Protein AF-A0A7X9M1I7-F1 (afdb_monomer)

Solvent-accessible surface area (backbone atoms only — not comparable to full-atom values): 6045 Å² total; per-residue (Å²): 136,67,66,63,60,54,53,49,52,55,50,54,53,49,54,50,39,54,49,28,56,74,74,65,40,60,70,58,35,52,53,49,51,50,52,54,53,52,49,55,50,53,51,52,51,50,52,49,52,52,52,49,51,53,49,52,50,52,54,51,50,52,52,46,51,52,48,51,56,50,41,74,76,46,86,45,73,69,55,54,51,51,47,53,53,50,50,54,53,50,53,52,50,51,51,55,49,46,44,72,75,40,73,86,67,78,82,123

Secondary structure (DSSP, 8-state):
--HHHHHHHHHHHHHHHHHHHHTT-HHHHHHHHHHHHHHHHHHHHHHHHHHHHHHHHHHHHHHHHHHHHHHHHS--HHHHHHHHHHHHHHHHHHHHHHHHH-TTS---

Nearest PDB structures (foldseek):
  6zsj-assembly1_C  TM=6.208E-01  e=9.910E+00  Homo sapiens

Mean predicted aligned error: 11.33 Å

Radius of gyration: 22.94 Å; Cα contacts (8 Å, |Δi|>4): 41; chains: 1; bounding box: 44×28×68 Å

pLDDT: mean 79.54, std 13.92, range [38.22, 94.62]

Sequence (108 aa):
MSQDNTILEVNDYLDLFLYAKSIRDQAWQEEILTKLKNYDQKKIDQKKAVHHLWTEFRQLNNLLLELYDELKQNSNSYIEEKIMELKTRRIEISRQLQSKMNPSISSF

Structure (mmCIF, N/CA/C/O backbone):
data_AF-A0A7X9M1I7-F1
#
_entry.id   AF-A0A7X9M1I7-F1
#
loop_
_atom_site.group_PDB
_atom_site.id
_atom_site.type_symbol
_atom_site.label_atom_id
_atom_site.label_alt_id
_atom_site.label_comp_id
_atom_site.label_asym_id
_atom_site.label_entity_id
_atom_site.label_seq_id
_atom_site.pdbx_PDB_ins_code
_atom_site.Cartn_x
_atom_site.Cartn_y
_atom_site.Cartn_z
_atom_site.occupancy
_atom_site.B_iso_or_equiv
_atom_site.auth_seq_id
_atom_site.auth_comp_id
_atom_site.auth_asym_id
_atom_site.auth_atom_id
_atom_site.pdbx_PDB_model_num
ATOM 1 N N . MET A 1 1 ? -8.625 12.367 -15.986 1.00 40.38 1 MET A N 1
ATOM 2 C CA . MET A 1 1 ? -8.111 12.475 -17.370 1.00 40.38 1 MET A CA 1
ATOM 3 C C . MET A 1 1 ? -6.662 11.981 -17.480 1.00 40.38 1 MET A C 1
ATOM 5 O O . MET A 1 1 ? -5.852 12.601 -18.148 1.00 40.38 1 MET A O 1
ATOM 9 N N . SER A 1 2 ? -6.310 10.856 -16.843 1.00 44.03 2 SER A N 1
ATOM 10 C CA . SER A 1 2 ? -4.907 10.390 -16.786 1.00 44.03 2 SER A CA 1
ATOM 11 C C . SER A 1 2 ? -4.627 9.151 -17.638 1.00 44.03 2 SER A C 1
ATOM 13 O O . S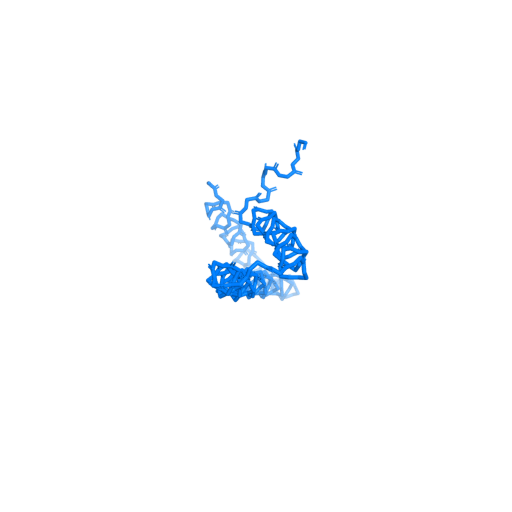ER A 1 2 ? -3.472 8.781 -17.786 1.00 44.03 2 SER A O 1
ATOM 15 N N . GLN A 1 3 ? -5.658 8.502 -18.195 1.00 41.94 3 GLN A N 1
ATOM 16 C CA . GLN A 1 3 ? -5.463 7.348 -19.079 1.00 41.94 3 GLN A CA 1
ATOM 17 C C . GLN A 1 3 ? -5.026 7.756 -20.493 1.00 41.94 3 GLN A C 1
ATOM 19 O O . GLN A 1 3 ? -4.207 7.053 -21.075 1.00 41.94 3 GLN A O 1
ATOM 24 N N . ASP A 1 4 ? -5.476 8.912 -20.997 1.00 46.44 4 ASP A N 1
ATOM 25 C CA . ASP A 1 4 ? -5.099 9.397 -22.335 1.00 46.44 4 ASP A CA 1
ATOM 26 C C . ASP A 1 4 ? -3.607 9.708 -22.448 1.00 46.44 4 ASP A C 1
ATOM 28 O O . ASP A 1 4 ? -2.964 9.302 -23.410 1.00 46.44 4 ASP A O 1
ATOM 32 N N . ASN A 1 5 ? -3.022 10.346 -21.429 1.00 53.78 5 ASN A N 1
ATOM 33 C CA . ASN A 1 5 ? -1.606 10.720 -21.454 1.00 53.78 5 ASN A CA 1
ATOM 34 C C . ASN A 1 5 ? -0.681 9.489 -21.473 1.00 53.78 5 ASN A C 1
ATOM 36 O O . ASN A 1 5 ? 0.370 9.480 -22.092 1.00 53.78 5 ASN A O 1
ATOM 40 N N . THR A 1 6 ? -1.111 8.402 -20.838 1.00 56.56 6 THR A N 1
ATOM 41 C CA . THR A 1 6 ? -0.375 7.136 -20.799 1.00 56.56 6 THR A CA 1
ATOM 42 C C . THR A 1 6 ? -0.452 6.356 -22.113 1.00 56.56 6 THR A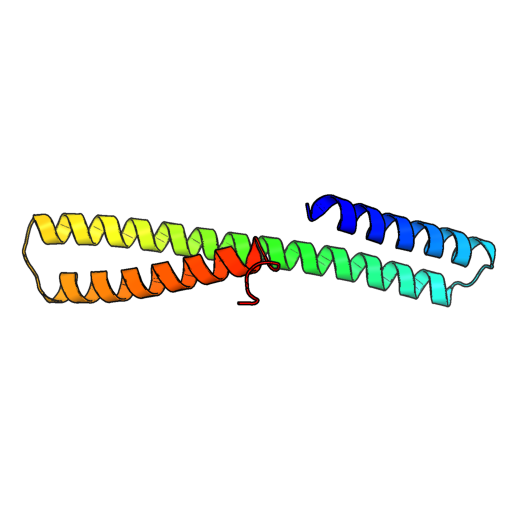 C 1
ATOM 44 O O . THR A 1 6 ? 0.494 5.656 -22.469 1.00 56.56 6 THR A O 1
ATOM 47 N N . ILE A 1 7 ? -1.582 6.437 -22.817 1.00 60.44 7 ILE A N 1
ATOM 48 C CA . ILE A 1 7 ? -1.724 5.841 -24.151 1.00 60.44 7 ILE A CA 1
ATOM 49 C C . ILE A 1 7 ? -0.869 6.630 -25.149 1.00 60.44 7 ILE A C 1
ATOM 51 O O . ILE A 1 7 ? -0.184 6.017 -25.962 1.00 60.44 7 ILE A O 1
ATOM 55 N N . LEU A 1 8 ? -0.845 7.962 -25.021 1.00 61.75 8 LEU A N 1
ATOM 56 C CA . LEU A 1 8 ? 0.042 8.845 -25.782 1.00 61.75 8 LEU A CA 1
ATOM 57 C C . LEU A 1 8 ? 1.519 8.487 -25.554 1.00 61.75 8 LEU A C 1
ATOM 59 O O . LEU A 1 8 ? 2.204 8.180 -26.517 1.00 61.75 8 LEU A O 1
ATOM 63 N N . GLU A 1 9 ? 1.973 8.366 -24.302 1.00 64.31 9 GLU A N 1
ATOM 64 C CA . GLU A 1 9 ? 3.367 7.999 -23.999 1.00 64.31 9 GLU A CA 1
ATOM 65 C C . GLU A 1 9 ? 3.779 6.637 -24.589 1.00 64.31 9 GLU A C 1
ATOM 67 O O . GLU A 1 9 ? 4.865 6.507 -25.149 1.00 64.31 9 GLU A O 1
ATOM 72 N N . VAL A 1 10 ? 2.938 5.599 -24.479 1.00 69.19 10 VAL A N 1
ATOM 73 C CA . VAL A 1 10 ? 3.254 4.269 -25.041 1.00 69.19 10 VAL A CA 1
ATOM 74 C C . VAL A 1 10 ? 3.294 4.306 -26.571 1.00 69.19 10 VAL A C 1
ATOM 76 O O . VAL A 1 10 ? 4.154 3.652 -27.163 1.00 69.19 10 VAL A O 1
ATOM 79 N N . ASN A 1 11 ? 2.409 5.085 -27.201 1.00 75.12 11 ASN A N 1
ATOM 80 C CA . ASN A 1 11 ? 2.421 5.297 -28.647 1.00 75.12 11 ASN A CA 1
ATOM 81 C C . ASN A 1 11 ? 3.681 6.059 -29.091 1.00 75.12 11 ASN A C 1
ATOM 83 O O . ASN A 1 11 ? 4.337 5.625 -30.032 1.00 75.12 11 ASN A O 1
ATOM 87 N N . ASP A 1 12 ? 4.097 7.095 -28.358 1.00 78.25 12 ASP A N 1
ATOM 88 C CA . ASP A 1 12 ? 5.320 7.854 -28.648 1.00 78.25 12 ASP A CA 1
ATOM 89 C C . ASP A 1 12 ? 6.573 6.961 -28.567 1.00 78.25 12 ASP A C 1
ATOM 91 O O . ASP A 1 12 ? 7.457 7.012 -29.425 1.00 78.25 12 ASP A O 1
ATOM 95 N N . TYR A 1 13 ? 6.650 6.074 -27.566 1.00 81.81 13 TYR A N 1
ATOM 96 C CA . TYR A 1 13 ? 7.737 5.091 -27.473 1.00 81.81 13 TYR A CA 1
ATOM 97 C C . TYR A 1 13 ? 7.684 4.034 -28.586 1.00 81.81 13 TYR A C 1
ATOM 99 O O . TYR A 1 13 ? 8.736 3.532 -28.994 1.00 81.81 13 TYR A O 1
ATOM 107 N N . LEU A 1 14 ? 6.495 3.696 -29.094 1.00 84.38 14 LEU A N 1
ATOM 108 C CA . LEU A 1 14 ? 6.339 2.783 -30.225 1.00 84.38 14 LEU A CA 1
ATOM 109 C C . LEU A 1 14 ? 6.819 3.430 -31.531 1.00 84.38 14 LEU A C 1
ATOM 111 O O . LEU A 1 14 ? 7.543 2.785 -32.291 1.00 84.38 14 LEU A O 1
ATOM 115 N N . ASP A 1 15 ? 6.505 4.706 -31.753 1.00 89.19 15 ASP A N 1
ATOM 116 C CA . ASP A 1 15 ? 6.984 5.474 -32.905 1.00 89.19 15 ASP A CA 1
ATOM 117 C C . ASP A 1 15 ? 8.514 5.598 -32.895 1.00 89.19 15 ASP A C 1
ATOM 119 O O . ASP A 1 15 ? 9.175 5.337 -33.906 1.00 89.19 15 ASP A O 1
ATOM 123 N N . LEU A 1 16 ? 9.106 5.889 -31.730 1.00 86.88 16 LEU A N 1
ATOM 124 C CA . LEU A 1 16 ? 10.562 5.912 -31.556 1.00 86.88 16 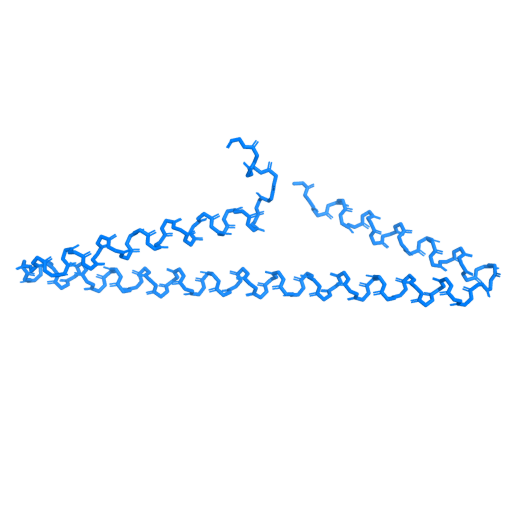LEU A CA 1
ATOM 125 C C . LEU A 1 16 ? 11.200 4.543 -31.812 1.00 86.88 16 LEU A C 1
ATOM 127 O O . LEU A 1 16 ? 12.261 4.468 -32.430 1.00 86.88 16 LEU A O 1
ATOM 131 N N . PHE A 1 17 ? 10.558 3.453 -31.387 1.00 87.50 17 PHE A N 1
ATOM 132 C CA . PHE A 1 17 ? 11.046 2.099 -31.649 1.00 87.50 17 PHE A CA 1
ATOM 133 C C . PHE A 1 17 ? 11.027 1.767 -33.145 1.00 87.50 17 PHE A C 1
ATOM 135 O O . PHE A 1 17 ? 11.996 1.222 -33.680 1.00 87.50 17 PHE A O 1
ATOM 142 N N . LEU A 1 18 ? 9.941 2.115 -33.842 1.00 89.69 18 LEU A N 1
ATOM 143 C CA . LEU A 1 18 ? 9.823 1.927 -35.288 1.00 89.69 18 LEU A CA 1
ATOM 144 C C . LEU A 1 18 ? 10.864 2.756 -36.049 1.00 89.69 18 LEU A C 1
ATOM 146 O O . LEU A 1 18 ? 11.466 2.259 -37.005 1.00 89.69 18 LEU A O 1
ATOM 150 N N . TYR A 1 19 ? 11.138 3.976 -35.590 1.00 89.94 19 TYR A N 1
ATOM 151 C CA . TYR A 1 19 ? 12.185 4.818 -36.154 1.00 89.94 19 TYR A CA 1
ATOM 152 C C . TYR A 1 19 ? 13.591 4.246 -35.898 1.00 89.94 19 TYR A C 1
ATOM 154 O O . TYR A 1 19 ? 14.354 4.073 -36.850 1.00 89.94 19 TYR A O 1
ATOM 162 N N . ALA A 1 20 ? 13.910 3.832 -34.669 1.00 89.69 20 ALA A N 1
ATOM 163 C CA . ALA A 1 20 ? 15.171 3.163 -34.325 1.00 89.69 20 ALA A CA 1
ATOM 164 C C . ALA A 1 20 ? 15.407 1.901 -35.176 1.00 89.69 20 ALA A C 1
ATOM 166 O O . ALA A 1 20 ? 16.506 1.656 -35.682 1.00 89.69 20 ALA A O 1
ATOM 167 N N . LYS A 1 21 ? 14.338 1.131 -35.415 1.00 89.50 21 LYS A N 1
ATOM 168 C CA . LYS A 1 21 ? 14.348 -0.031 -36.308 1.00 89.50 21 LYS A CA 1
ATOM 169 C C . LYS A 1 21 ? 14.638 0.351 -37.759 1.00 89.50 21 LYS A C 1
ATOM 171 O O . LYS A 1 21 ? 15.385 -0.360 -38.430 1.00 89.50 21 LYS A O 1
ATOM 176 N N . SER A 1 22 ? 14.087 1.466 -38.240 1.00 92.50 22 SER A N 1
ATOM 177 C CA . SER A 1 22 ? 14.304 1.947 -39.611 1.00 92.50 22 SER A CA 1
ATOM 178 C C . SER A 1 22 ? 15.762 2.338 -39.882 1.00 92.50 22 SER A C 1
ATOM 180 O O . SER A 1 22 ? 16.277 2.059 -40.964 1.00 92.50 22 SER A O 1
ATOM 182 N N . ILE A 1 23 ? 16.455 2.879 -38.873 1.00 94.62 23 ILE A N 1
ATOM 183 C CA . ILE A 1 23 ? 17.883 3.228 -38.944 1.00 94.62 23 ILE A CA 1
ATOM 184 C C . ILE A 1 23 ? 18.811 2.083 -38.501 1.00 94.62 23 ILE A C 1
ATOM 186 O O . ILE A 1 23 ? 20.027 2.248 -38.489 1.00 94.62 23 ILE A O 1
ATOM 190 N N . ARG A 1 24 ? 18.249 0.908 -38.173 1.00 92.12 24 ARG A N 1
ATOM 191 C CA . ARG A 1 24 ? 18.955 -0.292 -37.679 1.00 92.12 24 ARG A CA 1
ATOM 192 C C . ARG A 1 24 ? 19.778 -0.069 -36.404 1.00 92.12 24 ARG A C 1
ATOM 194 O O . ARG A 1 24 ? 20.725 -0.810 -36.152 1.00 92.12 24 ARG A O 1
ATOM 201 N N . ASP A 1 25 ? 19.393 0.898 -35.580 1.00 93.38 25 ASP A N 1
ATOM 202 C CA . ASP A 1 25 ? 20.038 1.135 -34.292 1.00 93.38 25 ASP A CA 1
ATOM 203 C C . ASP A 1 25 ? 19.513 0.122 -33.268 1.00 93.38 25 ASP A C 1
ATOM 205 O O . ASP A 1 25 ? 18.412 0.257 -32.730 1.00 93.38 25 ASP A O 1
ATOM 209 N N . GLN A 1 26 ? 20.262 -0.965 -33.078 1.00 91.56 26 GLN A N 1
ATOM 210 C CA . 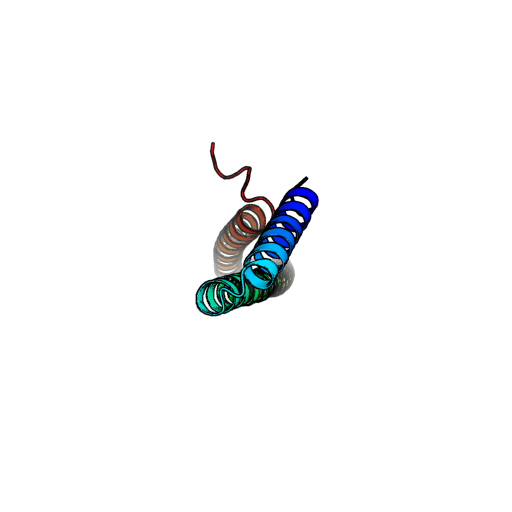GLN A 1 26 ? 19.881 -2.045 -32.166 1.00 91.56 26 GLN A CA 1
ATOM 211 C C . GLN A 1 26 ? 20.034 -1.648 -30.696 1.00 91.56 26 GLN A C 1
ATOM 213 O O . GLN A 1 26 ? 19.191 -2.028 -29.887 1.00 91.56 26 GLN A O 1
ATOM 218 N N . ALA A 1 27 ? 21.049 -0.848 -30.355 1.00 90.81 27 ALA A N 1
ATOM 219 C CA . ALA A 1 27 ? 21.265 -0.405 -28.981 1.00 90.81 27 ALA A CA 1
ATOM 220 C C . ALA A 1 27 ? 20.096 0.471 -28.516 1.00 90.81 27 ALA A C 1
ATOM 222 O O . ALA A 1 27 ? 19.528 0.263 -27.444 1.00 90.81 27 ALA A O 1
ATOM 223 N N . TRP A 1 28 ? 19.653 1.385 -29.380 1.00 90.12 28 TRP A N 1
ATOM 224 C CA . TRP A 1 28 ? 18.519 2.240 -29.071 1.00 90.12 28 TRP A CA 1
ATOM 225 C C . TRP A 1 28 ? 17.189 1.472 -29.000 1.00 90.12 28 TRP A C 1
ATOM 227 O O . TRP A 1 28 ? 16.364 1.741 -28.125 1.00 90.12 28 TRP A O 1
ATOM 237 N N . GLN A 1 29 ? 16.994 0.457 -29.851 1.00 87.56 29 GLN A N 1
ATOM 238 C CA . GLN A 1 29 ? 15.845 -0.455 -29.749 1.00 87.56 29 GLN A CA 1
ATOM 239 C C . GLN A 1 29 ? 15.796 -1.169 -28.387 1.00 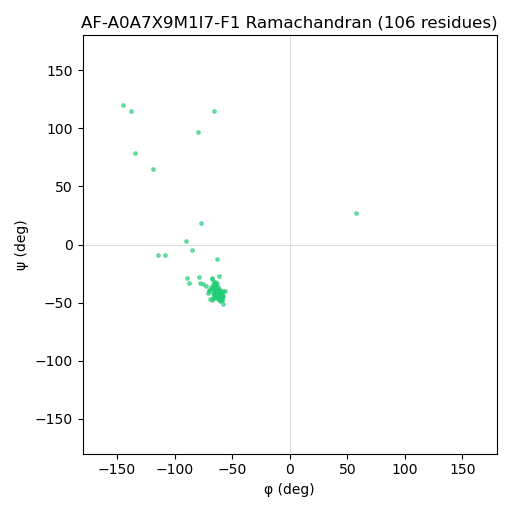87.56 29 GLN A C 1
ATOM 241 O O . GLN A 1 29 ? 14.734 -1.225 -27.762 1.00 87.56 29 GLN A O 1
ATOM 246 N N . GLU A 1 30 ? 16.928 -1.689 -27.904 1.00 89.19 30 GLU A N 1
ATOM 247 C CA . GLU A 1 30 ? 17.022 -2.368 -26.604 1.00 89.19 30 GLU A CA 1
ATOM 248 C C . GLU A 1 30 ? 16.761 -1.419 -25.425 1.00 89.19 30 GLU A C 1
ATOM 250 O O . GLU A 1 30 ? 16.065 -1.784 -24.467 1.00 89.19 30 GLU A O 1
ATOM 255 N N . GLU A 1 31 ? 17.239 -0.175 -25.504 1.00 88.06 31 GLU A N 1
ATOM 256 C CA . GLU A 1 31 ? 16.942 0.855 -24.506 1.00 88.06 31 GLU A CA 1
ATOM 257 C C . GLU A 1 31 ? 15.444 1.178 -24.430 1.00 88.06 31 GLU A C 1
ATOM 259 O O . GLU A 1 31 ? 14.884 1.275 -23.331 1.00 88.06 31 GLU A O 1
ATOM 264 N N . ILE A 1 32 ? 14.775 1.326 -25.580 1.00 85.81 32 ILE A N 1
ATOM 265 C CA . ILE A 1 32 ? 13.334 1.611 -25.645 1.00 85.81 32 ILE A CA 1
ATOM 266 C C . ILE A 1 32 ? 12.530 0.439 -25.067 1.00 85.81 32 ILE A C 1
ATOM 268 O O . ILE A 1 32 ? 11.652 0.652 -24.228 1.00 85.81 32 ILE A O 1
ATOM 272 N N . LEU A 1 33 ? 12.870 -0.802 -25.432 1.00 86.50 33 LEU A N 1
ATOM 273 C CA . LEU A 1 33 ? 12.223 -2.000 -24.884 1.00 86.50 33 LEU A CA 1
ATOM 274 C C . LEU A 1 33 ? 12.397 -2.106 -23.365 1.00 86.50 33 LEU A C 1
ATOM 276 O O . LEU A 1 33 ? 11.450 -2.436 -22.647 1.00 86.50 33 LEU A O 1
ATOM 280 N N . THR A 1 3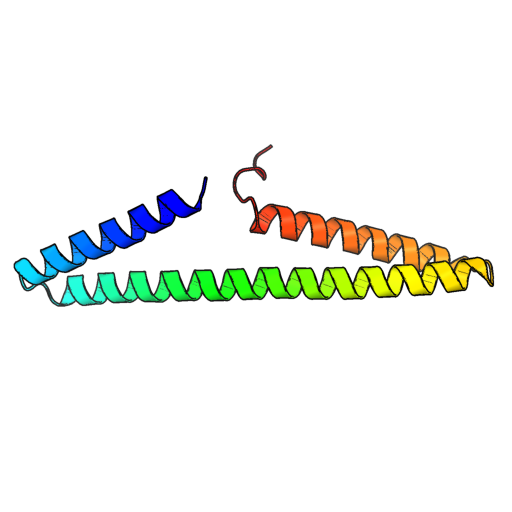4 ? 13.586 -1.781 -22.856 1.00 85.69 34 THR A N 1
ATOM 281 C CA . THR A 1 34 ? 13.863 -1.777 -21.414 1.00 85.69 34 THR A CA 1
ATOM 282 C C . THR A 1 34 ? 13.009 -0.738 -20.686 1.00 85.69 34 THR A C 1
ATOM 284 O O . THR A 1 34 ? 12.427 -1.032 -19.638 1.00 85.69 34 THR A O 1
ATOM 287 N N . LYS A 1 35 ? 12.875 0.468 -21.250 1.00 82.31 35 LYS A N 1
ATOM 288 C CA . LYS A 1 35 ? 12.018 1.529 -20.697 1.00 82.31 35 LYS A CA 1
ATOM 289 C C . LYS A 1 35 ? 10.542 1.124 -20.684 1.00 82.31 35 LYS A C 1
ATOM 291 O O . LYS A 1 35 ? 9.902 1.273 -19.643 1.00 82.31 35 LYS A O 1
ATOM 296 N N . LEU A 1 36 ? 10.034 0.542 -21.774 1.00 80.81 36 LEU A N 1
ATOM 297 C CA . LEU A 1 36 ? 8.656 0.041 -21.872 1.00 80.81 36 LEU A CA 1
ATOM 298 C C . LEU A 1 36 ? 8.371 -1.060 -20.841 1.00 80.81 36 LEU A C 1
ATOM 300 O O . LEU A 1 36 ? 7.392 -0.986 -20.098 1.00 80.81 36 LEU A O 1
ATOM 304 N N . LYS A 1 37 ? 9.272 -2.038 -20.706 1.00 80.12 37 LYS A N 1
ATOM 305 C CA . LYS A 1 37 ? 9.132 -3.122 -19.722 1.00 80.12 37 LYS A CA 1
ATOM 306 C C . LYS A 1 37 ? 9.130 -2.603 -18.280 1.00 80.12 37 LYS A C 1
ATOM 308 O O . LYS A 1 37 ? 8.318 -3.030 -17.459 1.00 80.12 37 LYS A O 1
ATOM 313 N N . ASN A 1 38 ? 10.015 -1.657 -17.968 1.00 78.88 38 ASN A N 1
ATOM 314 C CA . ASN A 1 38 ? 10.077 -1.032 -16.645 1.00 78.88 38 ASN A CA 1
ATOM 315 C C . ASN A 1 38 ? 8.821 -0.205 -16.333 1.00 78.88 38 ASN A C 1
ATOM 317 O O . ASN A 1 38 ? 8.412 -0.118 -15.174 1.00 78.88 38 ASN A O 1
ATOM 321 N N . TYR A 1 39 ? 8.203 0.398 -17.348 1.00 74.94 39 TYR A N 1
ATOM 322 C CA . TYR A 1 39 ? 6.954 1.137 -17.204 1.00 74.94 39 TYR A CA 1
ATOM 323 C C . TYR A 1 39 ? 5.781 0.220 -16.832 1.00 74.94 39 TYR A C 1
ATOM 325 O O . TYR A 1 39 ? 5.053 0.505 -15.875 1.00 74.94 39 TYR A O 1
ATOM 333 N N . ASP A 1 40 ? 5.649 -0.921 -17.510 1.00 74.81 40 ASP A N 1
ATOM 334 C CA . ASP A 1 40 ? 4.636 -1.927 -17.177 1.00 74.81 40 ASP A CA 1
ATOM 335 C C . ASP A 1 40 ? 4.834 -2.501 -15.773 1.00 74.81 40 ASP A C 1
ATOM 337 O O . ASP A 1 40 ? 3.873 -2.621 -15.007 1.00 74.81 40 ASP A O 1
ATOM 341 N N . GLN A 1 41 ? 6.083 -2.772 -15.383 1.00 74.19 41 GLN A N 1
ATOM 342 C CA . GLN A 1 41 ? 6.392 -3.257 -14.040 1.00 74.19 41 GLN A CA 1
ATOM 343 C C . GLN A 1 41 ? 5.988 -2.240 -12.962 1.00 74.19 41 GLN A C 1
ATOM 345 O O . GLN A 1 41 ? 5.286 -2.593 -12.013 1.00 74.19 41 GLN A O 1
ATOM 350 N N . LYS A 1 42 ? 6.324 -0.955 -13.146 1.00 74.94 42 LYS A N 1
ATOM 351 C CA . LYS A 1 42 ? 5.908 0.119 -12.228 1.00 74.94 42 LYS A CA 1
ATOM 352 C C . LYS A 1 42 ? 4.386 0.206 -12.091 1.00 74.94 42 LYS A C 1
ATOM 354 O O . LYS A 1 42 ? 3.890 0.391 -10.981 1.00 74.94 42 LYS A O 1
ATOM 359 N N . LYS A 1 43 ? 3.629 0.038 -13.180 1.00 74.00 43 LYS A N 1
ATOM 360 C CA . LYS A 1 43 ? 2.156 -0.000 -13.132 1.00 74.00 43 LYS A CA 1
ATOM 361 C C . LYS A 1 43 ? 1.629 -1.201 -12.354 1.00 74.00 43 LYS A C 1
ATOM 363 O O . LYS A 1 43 ? 0.682 -1.056 -11.580 1.00 74.00 43 LYS A O 1
ATOM 368 N N . ILE A 1 44 ? 2.209 -2.381 -12.563 1.00 75.38 44 ILE A N 1
ATOM 369 C CA . ILE A 1 44 ? 1.836 -3.596 -11.830 1.00 75.38 44 ILE A CA 1
ATOM 370 C C . ILE A 1 44 ? 2.080 -3.395 -10.332 1.00 75.38 44 ILE A C 1
ATOM 372 O O . ILE A 1 44 ? 1.195 -3.682 -9.523 1.00 75.38 44 ILE A O 1
ATOM 376 N N . ASP A 1 45 ? 3.230 -2.841 -9.961 1.00 77.31 45 ASP A N 1
ATOM 377 C CA . ASP A 1 45 ? 3.594 -2.614 -8.563 1.00 77.31 45 ASP A CA 1
ATOM 378 C C . ASP A 1 45 ? 2.712 -1.540 -7.909 1.00 77.31 45 ASP A C 1
ATOM 380 O O . ASP A 1 45 ? 2.257 -1.715 -6.777 1.00 77.31 45 ASP A O 1
ATOM 384 N N . GLN A 1 46 ? 2.359 -0.477 -8.639 1.00 76.38 46 GLN A N 1
ATOM 385 C CA . GLN A 1 46 ? 1.379 0.513 -8.180 1.00 76.38 46 GLN A CA 1
ATOM 386 C C . GLN A 1 46 ? -0.005 -0.105 -7.951 1.00 76.38 46 GLN A C 1
ATOM 388 O O . GLN A 1 46 ? -0.612 0.130 -6.904 1.00 76.38 46 GLN A O 1
ATOM 393 N N . LYS A 1 47 ? -0.500 -0.932 -8.883 1.00 76.12 47 LYS A N 1
ATOM 394 C CA . LYS A 1 47 ? -1.781 -1.640 -8.720 1.00 76.12 47 LYS A CA 1
ATOM 395 C C . LYS A 1 47 ? -1.765 -2.557 -7.497 1.00 76.12 47 LYS A C 1
ATOM 397 O O . LYS A 1 47 ? -2.726 -2.553 -6.730 1.00 76.12 47 LYS A O 1
ATOM 402 N N . LYS A 1 48 ? -0.674 -3.299 -7.281 1.00 79.38 48 LYS A N 1
ATOM 403 C CA . LYS A 1 48 ? -0.492 -4.145 -6.090 1.00 79.38 48 LYS A CA 1
ATOM 404 C C . LYS A 1 48 ? -0.493 -3.320 -4.803 1.00 79.38 48 LYS A C 1
ATOM 406 O O . LYS A 1 48 ? -1.184 -3.686 -3.858 1.00 79.38 48 LYS A O 1
ATOM 411 N N . ALA A 1 49 ? 0.212 -2.189 -4.778 1.00 79.38 49 ALA A N 1
ATOM 412 C CA . ALA A 1 49 ? 0.252 -1.303 -3.616 1.00 79.38 49 ALA A CA 1
ATOM 413 C C . ALA A 1 49 ? -1.131 -0.719 -3.277 1.00 79.38 49 ALA A C 1
ATOM 415 O O . ALA A 1 49 ? -1.528 -0.701 -2.114 1.00 79.38 49 ALA A O 1
ATOM 416 N N . VAL A 1 50 ? -1.897 -0.287 -4.284 1.00 80.12 50 VAL A N 1
ATOM 417 C CA . VAL A 1 50 ? -3.277 0.193 -4.090 1.00 80.12 50 VAL A CA 1
ATOM 418 C C . VAL A 1 50 ? -4.186 -0.935 -3.598 1.00 80.12 50 VAL A C 1
ATOM 420 O O . VAL A 1 50 ? -4.968 -0.735 -2.672 1.00 80.12 50 VAL A O 1
ATOM 423 N N . HIS A 1 51 ? -4.062 -2.135 -4.167 1.00 82.56 51 HIS A N 1
ATOM 424 C CA . HIS A 1 51 ? -4.826 -3.302 -3.724 1.00 82.56 51 HIS A CA 1
ATOM 425 C C . HIS A 1 51 ? -4.532 -3.682 -2.264 1.00 82.56 51 HIS A C 1
ATOM 427 O O . HIS A 1 51 ? -5.452 -4.009 -1.510 1.00 82.56 51 HIS A O 1
ATOM 433 N N . HIS A 1 52 ? -3.266 -3.604 -1.852 1.00 86.06 52 HIS A N 1
ATOM 434 C CA . HIS A 1 52 ? -2.856 -3.841 -0.472 1.00 86.06 52 HIS A CA 1
ATOM 435 C C . HIS A 1 52 ? -3.518 -2.845 0.487 1.00 86.06 52 HIS A C 1
ATOM 437 O O . HIS A 1 52 ? -4.151 -3.257 1.455 1.00 86.06 52 HIS A O 1
ATOM 443 N N . LEU A 1 53 ? -3.470 -1.547 0.167 1.00 83.25 53 LEU A N 1
ATOM 444 C CA . LEU A 1 53 ? -4.115 -0.504 0.972 1.00 83.25 53 LEU A CA 1
ATOM 445 C C . LEU A 1 53 ? -5.629 -0.702 1.091 1.00 83.25 53 LEU A C 1
ATOM 447 O O . LEU A 1 53 ? -6.186 -0.540 2.172 1.00 83.25 53 LEU A O 1
ATOM 451 N N . TRP A 1 54 ? -6.304 -1.105 0.012 1.00 85.88 54 TRP A N 1
ATOM 452 C CA . TRP A 1 54 ? -7.730 -1.445 0.066 1.00 85.88 54 TRP A CA 1
ATOM 453 C C . TRP A 1 54 ? -8.024 -2.656 0.952 1.00 85.88 54 TRP A C 1
ATOM 455 O O . TRP A 1 54 ? -9.073 -2.720 1.594 1.00 85.88 54 TRP A O 1
ATOM 465 N N . THR A 1 55 ? -7.120 -3.631 0.985 1.00 88.94 55 THR A N 1
ATOM 466 C CA . THR A 1 55 ? -7.255 -4.801 1.854 1.00 88.94 55 THR A CA 1
ATOM 467 C C . THR A 1 55 ? -7.076 -4.421 3.320 1.00 88.94 55 THR A C 1
ATOM 469 O O . THR A 1 55 ? -7.957 -4.748 4.114 1.00 88.94 55 THR A O 1
ATOM 472 N N . GLU A 1 56 ? -6.042 -3.644 3.660 1.00 86.31 56 GLU A N 1
ATOM 473 C CA . GLU A 1 56 ? -5.874 -3.104 5.018 1.00 86.31 56 GLU A CA 1
ATOM 474 C C . GLU A 1 56 ? -7.081 -2.257 5.441 1.00 86.31 56 GLU A C 1
ATOM 476 O O . GLU A 1 56 ? -7.604 -2.417 6.540 1.00 86.31 56 GLU A O 1
ATOM 481 N N . PHE A 1 57 ? -7.579 -1.392 4.551 1.00 81.62 57 PHE A N 1
ATOM 482 C CA . PHE A 1 57 ? -8.738 -0.543 4.827 1.00 81.62 57 PHE A CA 1
ATOM 483 C C . PHE A 1 57 ? -9.995 -1.357 5.163 1.00 81.62 57 PHE A C 1
ATOM 485 O O . PHE A 1 57 ? -10.728 -1.019 6.094 1.00 81.62 57 PHE A O 1
ATOM 492 N N . ARG A 1 58 ? -10.251 -2.442 4.420 1.00 87.56 58 ARG A N 1
ATOM 493 C CA . ARG A 1 58 ? -11.387 -3.341 4.682 1.00 87.56 58 ARG A CA 1
ATOM 494 C C . ARG A 1 58 ? -11.237 -4.070 6.012 1.00 87.56 58 ARG A C 1
ATOM 496 O O . ARG A 1 58 ? -12.188 -4.092 6.784 1.00 87.56 58 ARG A O 1
ATOM 503 N N . GLN A 1 59 ? -10.057 -4.622 6.289 1.00 88.62 59 GLN A N 1
ATOM 504 C CA . GLN A 1 59 ? -9.781 -5.308 7.555 1.00 88.62 59 GLN A CA 1
ATOM 505 C C . GLN A 1 59 ? -9.968 -4.373 8.750 1.00 88.62 59 GLN A C 1
ATOM 507 O O . GLN A 1 59 ? -10.634 -4.728 9.717 1.00 88.62 59 GLN A O 1
ATOM 512 N N . LEU A 1 60 ? -9.444 -3.151 8.647 1.00 88.88 60 LEU A N 1
ATOM 513 C CA . LEU A 1 60 ? -9.574 -2.140 9.685 1.00 88.88 60 LEU A CA 1
ATOM 514 C C . LEU A 1 60 ? -11.042 -1.761 9.921 1.00 88.88 60 LEU A C 1
ATOM 516 O O . LEU A 1 60 ? -11.468 -1.670 11.068 1.00 88.88 60 LEU A O 1
ATOM 520 N N . ASN A 1 61 ? -11.835 -1.569 8.863 1.00 86.38 61 ASN A N 1
ATOM 521 C CA . ASN A 1 61 ? -13.262 -1.273 9.018 1.00 86.38 61 ASN A CA 1
ATOM 522 C C . ASN A 1 61 ? -14.042 -2.416 9.669 1.00 86.38 61 ASN A C 1
ATOM 524 O O . ASN A 1 61 ? -14.910 -2.140 10.492 1.00 86.38 61 ASN A O 1
ATOM 528 N N . ASN A 1 62 ? -13.732 -3.668 9.334 1.00 89.75 62 ASN A N 1
ATOM 529 C CA . ASN A 1 62 ? -14.361 -4.816 9.986 1.00 89.75 62 ASN A CA 1
ATOM 530 C C . ASN A 1 62 ? -14.022 -4.845 11.481 1.00 89.75 62 ASN A C 1
ATOM 532 O O . ASN A 1 62 ? -14.924 -4.943 12.304 1.00 89.75 62 ASN A O 1
ATOM 536 N N . LEU A 1 63 ? -12.750 -4.635 11.834 1.00 90.44 63 LEU A N 1
ATOM 537 C CA . LEU A 1 63 ? -12.315 -4.560 13.229 1.00 90.44 63 LEU A CA 1
ATOM 538 C C . LEU A 1 63 ? -12.990 -3.403 13.984 1.00 90.44 63 LEU A C 1
ATOM 540 O O . LEU A 1 63 ? -13.375 -3.551 15.138 1.00 90.44 63 LEU A O 1
ATOM 544 N N . LEU A 1 64 ? -13.154 -2.243 13.340 1.00 88.56 64 LEU A N 1
ATOM 545 C CA . LEU A 1 64 ? -13.896 -1.124 13.923 1.00 88.56 64 LEU A CA 1
ATOM 546 C C . LEU A 1 64 ? -15.354 -1.501 14.196 1.00 88.56 64 LEU A C 1
ATOM 548 O O . LEU A 1 64 ? -15.852 -1.167 15.264 1.00 88.56 64 LEU A O 1
ATOM 552 N N . LEU A 1 65 ? -16.030 -2.167 13.254 1.00 90.25 65 LEU A N 1
ATOM 553 C CA . LEU A 1 65 ? -17.414 -2.619 13.438 1.00 90.25 65 LEU A CA 1
ATOM 554 C C . LEU A 1 65 ? -17.531 -3.583 14.622 1.00 90.25 65 LEU A C 1
ATOM 556 O O . LEU A 1 65 ? -18.373 -3.365 15.486 1.00 90.25 65 LEU A O 1
ATOM 560 N N . GLU A 1 66 ? -16.639 -4.570 14.709 1.00 90.50 66 GLU A N 1
ATOM 561 C CA . GLU A 1 66 ? -16.597 -5.528 15.821 1.00 90.50 66 G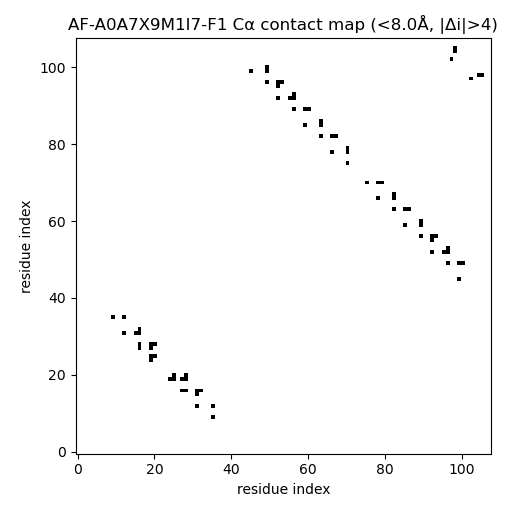LU A CA 1
ATOM 562 C C . GLU A 1 66 ? -16.407 -4.827 17.174 1.00 90.50 66 GLU A C 1
ATOM 564 O O . GLU A 1 66 ? -17.160 -5.078 18.114 1.00 90.50 66 GLU A O 1
ATOM 569 N N . LEU A 1 67 ? -15.458 -3.889 17.267 1.00 87.94 67 LEU A N 1
ATOM 570 C CA . LEU A 1 67 ? -15.213 -3.134 18.500 1.00 87.94 67 LEU A CA 1
ATOM 571 C C . LEU A 1 67 ? -16.384 -2.214 18.861 1.00 87.94 67 LEU A C 1
ATOM 573 O O . LEU A 1 67 ? -16.667 -2.009 20.039 1.00 87.94 67 LEU A O 1
ATOM 577 N N . TYR A 1 68 ? -17.080 -1.658 17.869 1.00 88.25 68 TYR A N 1
ATOM 578 C CA . TYR A 1 68 ? -18.291 -0.875 18.105 1.00 88.25 68 TYR A CA 1
ATOM 579 C C . TYR A 1 68 ? -19.435 -1.728 18.652 1.00 88.25 68 TYR A C 1
ATOM 581 O O . TYR A 1 68 ? -20.136 -1.290 19.568 1.00 88.25 68 TYR A O 1
ATOM 589 N N . ASP A 1 69 ? -19.610 -2.934 18.114 1.00 88.75 69 ASP A N 1
ATOM 590 C CA . ASP A 1 69 ? -20.605 -3.884 18.602 1.00 88.75 69 ASP A CA 1
ATOM 591 C C . ASP A 1 69 ? -20.281 -4.344 20.031 1.00 88.75 69 ASP A C 1
ATOM 593 O O . ASP A 1 69 ? -21.183 -4.418 20.869 1.00 88.75 69 ASP A O 1
ATOM 597 N N . GLU A 1 70 ? -19.003 -4.572 20.342 1.00 87.25 70 GLU A N 1
ATOM 598 C CA . GLU A 1 70 ? -18.535 -4.917 21.689 1.00 87.25 70 GLU A CA 1
ATOM 599 C C . GLU A 1 70 ? -18.773 -3.770 22.684 1.00 87.25 70 GLU A C 1
ATOM 601 O O . GLU A 1 70 ? -19.326 -3.979 23.766 1.00 87.25 70 GLU A O 1
ATOM 606 N N . LEU A 1 71 ? -18.461 -2.534 22.284 1.00 87.75 71 LEU A N 1
ATOM 607 C CA . LEU A 1 71 ? -18.660 -1.338 23.104 1.00 87.75 71 LEU A CA 1
ATOM 608 C C . LEU A 1 71 ? -20.136 -1.074 23.418 1.00 87.75 71 LEU A C 1
ATOM 610 O O . LEU A 1 71 ? -20.477 -0.580 24.494 1.00 87.75 71 LEU A O 1
ATOM 614 N N . LYS A 1 72 ? -21.032 -1.420 22.488 1.00 85.19 72 LYS A N 1
ATOM 615 C CA . LYS A 1 72 ? -22.480 -1.314 22.689 1.00 85.19 72 LYS A CA 1
ATOM 616 C C . LYS A 1 72 ? -22.992 -2.297 23.747 1.00 85.19 72 LYS A C 1
ATOM 618 O O . LYS A 1 72 ? -24.001 -2.013 24.389 1.00 85.19 72 LYS A O 1
ATOM 623 N N . GLN A 1 73 ? -22.329 -3.443 23.908 1.00 83.50 73 GLN A N 1
ATOM 624 C CA . GLN A 1 73 ? -22.693 -4.466 24.892 1.00 83.50 73 GLN A CA 1
ATOM 625 C C . GLN A 1 73 ? -22.045 -4.218 26.257 1.00 83.50 73 GLN A C 1
ATOM 627 O O . GLN A 1 73 ? -22.667 -4.506 27.276 1.00 83.50 73 GLN A O 1
ATOM 632 N N . ASN A 1 74 ? -20.833 -3.660 26.285 1.00 79.12 74 ASN A N 1
ATOM 633 C CA . ASN A 1 74 ? -20.137 -3.259 27.504 1.00 79.12 74 ASN A CA 1
ATOM 634 C C . ASN A 1 74 ? -19.324 -1.984 27.264 1.00 79.12 74 ASN A C 1
ATOM 636 O O . ASN A 1 74 ? -18.381 -1.977 26.474 1.00 79.12 74 ASN A O 1
ATOM 640 N N . SER A 1 75 ? -19.632 -0.918 28.006 1.00 75.31 75 SER A N 1
ATOM 641 C CA . SER A 1 75 ? -18.800 0.287 28.002 1.00 75.31 75 SER A CA 1
ATOM 642 C C . SER A 1 75 ? -17.429 -0.028 28.599 1.00 75.31 75 SER A C 1
ATOM 644 O O . SER A 1 75 ? -17.313 -0.368 29.777 1.00 75.31 75 SER A O 1
ATOM 646 N N . ASN A 1 76 ? -16.389 0.075 27.773 1.00 84.75 76 ASN A N 1
ATOM 647 C CA . ASN A 1 76 ? -15.012 -0.224 28.143 1.00 84.75 76 ASN A CA 1
ATOM 648 C C . ASN A 1 76 ? -14.083 0.843 27.550 1.00 84.75 76 ASN A C 1
ATOM 650 O O . ASN A 1 76 ? -13.936 0.934 26.330 1.0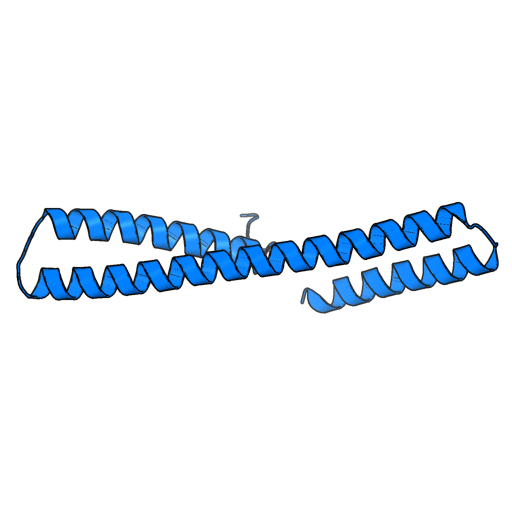0 84.75 76 ASN A O 1
ATOM 654 N N . SER A 1 77 ? -13.427 1.625 28.412 1.00 84.56 77 SER A N 1
ATOM 655 C CA . SER A 1 77 ? -12.541 2.718 27.989 1.00 84.56 77 SER A CA 1
ATOM 656 C C . SER A 1 77 ? -11.353 2.232 27.153 1.00 84.56 77 SER A C 1
ATOM 658 O O . SER A 1 77 ? -10.859 2.963 26.301 1.00 84.56 77 SER A O 1
ATOM 660 N N . TYR A 1 78 ? -10.915 0.983 27.342 1.00 85.88 78 TYR A N 1
ATOM 661 C CA . TYR A 1 78 ? -9.870 0.374 26.518 1.00 85.88 78 TYR A CA 1
ATOM 662 C C . TYR A 1 78 ? -10.334 0.161 25.067 1.00 85.88 78 TYR A C 1
ATOM 664 O O . TYR A 1 78 ? -9.574 0.363 24.120 1.00 85.88 78 TYR A O 1
ATOM 672 N N . ILE A 1 79 ? -11.604 -0.212 24.874 1.00 83.88 79 ILE A N 1
ATOM 673 C CA . ILE A 1 79 ? -12.197 -0.378 23.540 1.00 83.88 79 ILE A CA 1
ATOM 674 C C . ILE A 1 79 ? -12.364 0.988 22.867 1.00 83.88 79 ILE A C 1
ATOM 676 O O . ILE A 1 79 ? -12.081 1.124 21.677 1.00 83.88 79 ILE A O 1
ATOM 680 N N . GLU A 1 80 ? -12.754 2.013 23.627 1.00 85.69 80 GLU A N 1
ATOM 681 C CA . GLU A 1 80 ? -12.838 3.398 23.143 1.00 85.69 80 GLU A CA 1
ATOM 682 C C . GLU A 1 80 ? -11.492 3.909 22.623 1.00 85.69 80 GLU A C 1
ATOM 684 O O . GLU A 1 80 ? -11.419 4.439 21.511 1.00 85.69 80 GLU A O 1
ATOM 689 N N . GLU A 1 81 ? -10.421 3.706 23.391 1.00 89.00 81 GLU A N 1
ATOM 690 C CA . GLU A 1 81 ? -9.065 4.099 23.008 1.00 89.00 81 GLU A CA 1
ATOM 691 C C . GLU A 1 81 ? -8.611 3.373 21.734 1.00 89.00 81 GLU A C 1
ATOM 693 O O . GLU A 1 81 ? -8.187 4.006 20.763 1.00 89.00 81 GLU A O 1
ATOM 698 N N . LYS A 1 82 ? -8.830 2.055 21.663 1.00 86.56 82 LYS A N 1
ATOM 699 C CA . LYS A 1 82 ? -8.501 1.247 20.482 1.00 86.56 82 LYS A CA 1
ATOM 700 C C . LYS A 1 82 ? -9.278 1.684 19.236 1.00 86.56 82 LYS A C 1
ATOM 702 O O . LYS A 1 82 ? -8.722 1.737 18.139 1.00 86.56 82 LYS A O 1
ATOM 707 N N . ILE A 1 83 ? -10.552 2.053 19.379 1.00 89.00 83 ILE A N 1
ATOM 708 C CA . ILE A 1 83 ? -11.352 2.621 18.283 1.00 89.00 83 ILE A CA 1
ATOM 709 C C . ILE A 1 83 ? -10.749 3.946 17.795 1.00 89.00 83 ILE A C 1
ATOM 711 O O . ILE A 1 83 ? -10.718 4.190 16.584 1.00 89.00 83 ILE A O 1
ATOM 715 N N . MET A 1 84 ? -10.264 4.807 18.694 1.00 89.25 84 MET A N 1
ATOM 716 C CA . MET A 1 84 ? -9.629 6.076 18.316 1.00 89.25 84 MET A CA 1
ATOM 717 C C . MET A 1 84 ? -8.318 5.867 17.546 1.00 89.25 84 MET A C 1
ATOM 719 O O . MET A 1 84 ? -8.099 6.514 16.513 1.00 89.25 84 MET A O 1
ATOM 723 N N . GLU A 1 85 ? -7.479 4.925 17.976 1.00 90.12 85 GLU A N 1
ATOM 724 C CA . GLU A 1 85 ? -6.259 4.553 17.250 1.00 90.12 85 GLU A CA 1
ATOM 725 C C . GLU A 1 85 ? -6.577 4.025 15.846 1.00 90.12 85 GLU A C 1
ATOM 727 O O . GLU A 1 85 ? -6.016 4.483 14.843 1.00 90.12 85 GLU A O 1
ATOM 732 N N . LEU A 1 86 ? -7.544 3.109 15.747 1.00 88.06 86 LEU A N 1
ATOM 733 C CA . LEU A 1 86 ? -7.949 2.521 14.473 1.00 88.06 86 LEU A CA 1
ATOM 734 C C . LEU A 1 86 ? -8.545 3.566 13.530 1.00 88.06 86 LEU A C 1
ATOM 736 O O . LEU A 1 86 ? -8.223 3.570 12.342 1.00 88.06 86 LEU A O 1
ATOM 740 N N . LYS A 1 87 ? -9.344 4.514 14.029 1.00 88.25 87 LYS A N 1
ATOM 741 C CA . LYS A 1 87 ? -9.825 5.648 13.221 1.00 88.25 87 LYS A CA 1
ATOM 742 C C . LYS A 1 87 ? -8.681 6.476 12.651 1.00 88.25 87 LYS A C 1
ATOM 744 O O . LYS A 1 87 ? -8.725 6.829 11.472 1.00 88.25 87 LYS A O 1
ATOM 749 N N . THR A 1 88 ? -7.661 6.754 13.458 1.00 90.31 88 THR A N 1
ATOM 750 C CA . THR A 1 88 ? -6.473 7.497 13.016 1.00 90.31 88 THR A CA 1
ATOM 751 C C . THR A 1 88 ? -5.768 6.747 11.891 1.00 90.31 88 THR A C 1
ATOM 753 O O . THR A 1 88 ? -5.513 7.308 10.824 1.00 90.31 88 THR A O 1
ATOM 756 N N . ARG A 1 89 ? -5.560 5.436 12.063 1.00 88.88 89 ARG A N 1
ATOM 757 C CA . ARG A 1 89 ? -4.980 4.585 11.020 1.00 88.88 89 ARG A CA 1
ATOM 758 C C . ARG A 1 89 ? -5.853 4.520 9.760 1.00 88.88 89 ARG A C 1
ATOM 760 O O . ARG A 1 89 ? -5.317 4.533 8.654 1.00 88.88 89 ARG A O 1
ATOM 767 N N . ARG A 1 90 ? -7.185 4.520 9.893 1.00 87.12 90 ARG A N 1
ATOM 768 C CA . ARG A 1 90 ? -8.121 4.569 8.757 1.00 87.12 90 ARG A CA 1
ATOM 769 C C . ARG A 1 90 ? -7.949 5.839 7.932 1.00 87.12 90 ARG A C 1
ATOM 771 O O . ARG A 1 90 ? -7.945 5.771 6.707 1.00 87.12 90 ARG A O 1
ATOM 778 N N . ILE A 1 91 ? -7.843 6.989 8.597 1.00 87.81 91 ILE A N 1
ATOM 779 C CA . ILE A 1 91 ? -7.654 8.291 7.942 1.00 87.81 91 ILE A CA 1
ATOM 780 C C . ILE A 1 91 ? -6.337 8.298 7.164 1.00 87.81 91 ILE A C 1
ATOM 782 O O . ILE A 1 91 ? -6.310 8.726 6.011 1.00 87.81 91 ILE A O 1
ATOM 786 N N . GLU A 1 92 ? -5.277 7.757 7.758 1.00 89.44 92 GLU A N 1
ATOM 787 C CA . GLU A 1 92 ? -3.973 7.647 7.108 1.00 89.44 92 GLU A CA 1
ATOM 788 C C . GLU A 1 92 ? -4.031 6.762 5.851 1.00 89.44 92 GLU A C 1
ATOM 790 O O . GLU A 1 92 ? -3.598 7.180 4.776 1.00 89.44 92 GLU A O 1
ATOM 795 N N . ILE A 1 93 ? -4.663 5.585 5.927 1.00 85.00 93 ILE A N 1
ATOM 796 C CA . ILE A 1 93 ? -4.848 4.709 4.756 1.00 85.00 93 ILE A CA 1
ATOM 797 C C . ILE A 1 93 ? -5.703 5.396 3.680 1.00 85.00 93 ILE A C 1
ATOM 799 O O . ILE A 1 93 ? -5.365 5.330 2.497 1.00 85.00 93 ILE A O 1
ATOM 803 N N . SER A 1 94 ? -6.769 6.107 4.060 1.00 83.88 94 SER A N 1
ATOM 804 C CA . SER A 1 94 ? -7.577 6.898 3.120 1.00 83.88 94 SER A CA 1
ATOM 805 C C . SER A 1 94 ? -6.747 7.958 2.400 1.00 83.88 94 SER A C 1
ATOM 807 O O . SER A 1 94 ? -6.883 8.124 1.189 1.00 83.88 94 SER A O 1
ATOM 809 N N . ARG A 1 95 ? -5.862 8.658 3.118 1.00 86.69 95 ARG A N 1
ATOM 810 C CA . ARG A 1 95 ? -4.964 9.660 2.534 1.00 86.69 95 ARG A CA 1
ATOM 811 C C . ARG A 1 95 ? -3.970 9.020 1.563 1.00 86.69 95 ARG A C 1
ATOM 813 O O . ARG A 1 95 ? -3.747 9.555 0.478 1.00 86.69 95 ARG A O 1
ATOM 820 N N . GLN A 1 96 ? -3.416 7.860 1.912 1.00 85.00 96 GLN A N 1
ATOM 821 C CA . GLN A 1 96 ? -2.520 7.100 1.034 1.00 85.00 96 GLN A CA 1
ATOM 822 C C . GLN A 1 96 ? -3.231 6.564 -0.216 1.00 85.00 96 GLN A C 1
ATOM 824 O O . GLN A 1 96 ? -2.650 6.552 -1.301 1.00 85.00 96 GLN A O 1
ATOM 829 N N . LEU A 1 97 ? -4.495 6.150 -0.095 1.00 82.69 97 LEU A N 1
ATOM 830 C CA . LEU A 1 97 ? -5.323 5.768 -1.239 1.00 82.69 97 LEU A CA 1
ATOM 831 C C . LEU A 1 97 ? -5.597 6.970 -2.147 1.00 82.69 97 LEU A C 1
ATOM 833 O O . LEU A 1 97 ? -5.421 6.861 -3.358 1.00 82.69 97 LEU A O 1
ATOM 837 N N . GLN A 1 98 ? -5.953 8.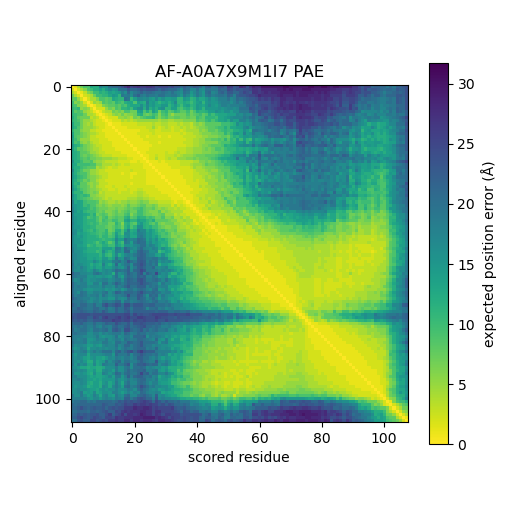125 -1.579 1.00 81.31 98 GLN A N 1
ATOM 838 C CA . GLN A 1 98 ? -6.192 9.350 -2.348 1.00 81.31 98 GLN A CA 1
ATOM 839 C C . GLN A 1 98 ? -4.945 9.811 -3.106 1.00 81.31 98 GLN A C 1
ATOM 841 O O . GLN A 1 98 ? -5.047 10.102 -4.295 1.00 81.31 98 GLN A O 1
ATOM 846 N N . SER A 1 99 ? -3.768 9.815 -2.474 1.00 81.75 99 SER A N 1
ATOM 847 C CA . SER A 1 99 ? -2.525 10.226 -3.141 1.00 81.75 99 SER A CA 1
ATOM 848 C C . SER A 1 99 ? -2.112 9.273 -4.265 1.00 81.75 99 SER A C 1
ATOM 850 O O . SER A 1 99 ? -1.618 9.713 -5.301 1.00 81.75 99 SER A O 1
ATOM 852 N N . LYS A 1 100 ? -2.353 7.965 -4.103 1.00 76.69 100 LYS A N 1
ATOM 853 C CA . LYS A 1 100 ? -2.048 6.961 -5.135 1.00 76.69 100 LYS A CA 1
ATOM 854 C C . LYS A 1 100 ? -3.086 6.901 -6.257 1.00 76.69 100 LYS A C 1
ATOM 856 O O . LYS A 1 100 ? -2.733 6.513 -7.366 1.00 76.69 100 LYS A O 1
ATOM 861 N N . MET A 1 101 ? -4.343 7.259 -5.989 1.00 68.56 101 MET A N 1
ATOM 862 C CA . MET A 1 101 ? -5.419 7.271 -6.989 1.00 68.56 101 MET A CA 1
ATOM 863 C C . MET A 1 101 ? -5.543 8.611 -7.730 1.00 68.56 101 MET A C 1
ATOM 865 O O . MET A 1 101 ? -5.955 8.615 -8.885 1.00 68.56 101 MET A O 1
ATOM 869 N N . ASN A 1 102 ? -5.167 9.725 -7.095 1.00 60.78 102 ASN A N 1
ATOM 870 C CA . ASN A 1 102 ? -5.157 11.076 -7.659 1.00 60.78 102 ASN A CA 1
ATOM 871 C C . ASN A 1 102 ? -3.836 11.792 -7.305 1.00 60.78 102 ASN A C 1
ATOM 873 O O . ASN A 1 102 ? -3.818 12.657 -6.425 1.00 60.78 102 ASN A O 1
ATOM 877 N N . PRO A 1 103 ? -2.727 11.499 -8.010 1.00 53.28 103 PRO A N 1
ATOM 878 C CA . PRO A 1 103 ? -1.450 12.184 -7.780 1.00 53.28 103 PRO A CA 1
ATOM 879 C C . PRO A 1 103 ? -1.497 13.696 -8.084 1.00 53.28 103 PRO A C 1
ATOM 881 O O . PRO A 1 103 ? -0.583 14.423 -7.711 1.00 53.28 103 PRO A O 1
ATOM 884 N N . SER A 1 104 ? -2.556 14.188 -8.737 1.00 46.91 104 SER A N 1
ATOM 885 C CA . SER A 1 104 ? -2.711 15.591 -9.149 1.00 46.91 104 SER A CA 1
ATOM 886 C C . SER A 1 104 ? -3.284 16.533 -8.077 1.00 46.91 104 SER A C 1
ATOM 888 O O . SER A 1 104 ? -3.385 17.723 -8.347 1.00 46.91 104 SER A O 1
ATOM 890 N N . ILE A 1 105 ? -3.696 16.043 -6.897 1.00 45.25 105 ILE A N 1
ATOM 891 C CA . ILE A 1 105 ? -4.354 16.880 -5.860 1.00 45.25 105 ILE A CA 1
ATOM 892 C C . ILE A 1 105 ? -3.499 17.017 -4.587 1.00 45.25 105 ILE A C 1
ATOM 894 O O . ILE A 1 105 ? -3.770 17.859 -3.741 1.00 45.25 105 ILE A O 1
ATOM 898 N N . SER A 1 106 ? -2.404 16.266 -4.450 1.00 39.38 106 SER A N 1
ATOM 899 C CA . SER A 1 106 ? -1.508 16.349 -3.282 1.00 39.38 106 SER A CA 1
ATOM 900 C C . SER A 1 106 ? -0.559 17.561 -3.275 1.00 39.38 106 SER A C 1
ATOM 902 O O . SER A 1 106 ? 0.431 17.552 -2.549 1.00 39.38 106 SER A O 1
ATOM 904 N N . SER A 1 107 ? -0.845 18.596 -4.065 1.00 40.28 107 SER A N 1
ATOM 905 C CA . SER A 1 107 ? -0.101 19.857 -4.102 1.00 40.28 107 SER A CA 1
ATOM 906 C C . SER A 1 107 ? -1.003 21.033 -3.726 1.00 40.28 107 SER A C 1
ATOM 908 O O . SER A 1 107 ? -1.273 21.874 -4.577 1.00 40.28 107 SER A O 1
ATOM 910 N N . PHE A 1 108 ? -1.479 21.064 -2.481 1.00 38.22 108 PHE A N 1
ATOM 911 C CA . PHE A 1 108 ? -1.955 22.273 -1.801 1.00 38.22 108 PHE A CA 1
ATOM 912 C C . PHE A 1 108 ? -1.691 22.153 -0.301 1.00 38.22 108 PHE A C 1
ATOM 914 O O . PHE A 1 108 ? -1.940 21.054 0.251 1.00 38.22 108 PHE A O 1
#

Foldseek 3Di:
DPPVVVVVVVVVLVVQLVVCVVVVVVVSNVVSVVVVVVVVVVVVVLVVVLVVLVVVLVVLVVVLVVLVVVCVVPPDVVSVVVNVVSVVVNVVSVVVNCCSVCVPPVPD